Protein AF-A0A1Y6GDW8-F1 (afdb_monomer)

Mean predicted aligned error: 6.27 Å

Structure (mmCIF, N/CA/C/O backbone):
data_AF-A0A1Y6GDW8-F1
#
_entry.id   AF-A0A1Y6GDW8-F1
#
loop_
_atom_site.group_PDB
_atom_site.id
_atom_site.type_symbol
_atom_site.label_atom_id
_atom_site.label_alt_id
_atom_site.label_comp_id
_atom_site.label_asym_id
_atom_site.label_entity_id
_atom_site.label_seq_id
_atom_site.pdbx_PDB_ins_code
_atom_site.Cartn_x
_atom_site.Cartn_y
_atom_site.Cartn_z
_atom_site.occupancy
_atom_site.B_iso_or_equiv
_atom_site.auth_seq_id
_atom_site.auth_comp_id
_atom_site.auth_asym_id
_atom_site.auth_atom_id
_atom_site.pdbx_PDB_model_num
ATOM 1 N N . MET A 1 1 ? -9.510 16.555 24.140 1.00 43.97 1 MET A N 1
ATOM 2 C CA . MET A 1 1 ? -8.801 16.728 22.856 1.00 43.97 1 MET A CA 1
ATOM 3 C C . MET A 1 1 ? -9.171 15.546 21.982 1.00 43.97 1 MET A C 1
ATOM 5 O O . MET A 1 1 ? -8.600 14.472 22.148 1.00 43.97 1 MET A O 1
ATOM 9 N N . GLU A 1 2 ? -10.200 15.688 21.149 1.00 48.94 2 GLU A N 1
ATOM 10 C CA . GLU A 1 2 ? -10.453 14.697 20.103 1.00 48.94 2 GLU A CA 1
ATOM 11 C C . GLU A 1 2 ? -9.253 14.743 19.158 1.00 48.94 2 GLU A C 1
ATOM 13 O O . GLU A 1 2 ? -8.927 15.795 18.617 1.00 48.94 2 GLU A O 1
ATOM 18 N N . LYS A 1 3 ? -8.521 13.632 19.042 1.00 54.16 3 LYS A N 1
ATOM 19 C CA . LYS A 1 3 ? -7.493 13.511 18.009 1.00 54.16 3 LYS A CA 1
ATOM 20 C C . LYS A 1 3 ? -8.222 13.618 16.675 1.00 54.16 3 LYS A C 1
ATOM 22 O O . LYS A 1 3 ? -9.076 12.772 16.408 1.00 54.16 3 LYS A O 1
ATOM 27 N N . GLU A 1 4 ? -7.919 14.644 15.882 1.00 53.75 4 GLU A N 1
ATOM 28 C CA . GLU A 1 4 ? -8.423 14.744 14.514 1.00 53.75 4 GLU A CA 1
ATOM 29 C C . GLU A 1 4 ? -8.136 13.418 13.804 1.00 53.75 4 GLU A C 1
ATOM 31 O O . GLU A 1 4 ? -6.996 12.945 13.754 1.00 53.75 4 GLU A O 1
ATOM 36 N N . LYS A 1 5 ? -9.202 12.757 13.346 1.00 58.22 5 LYS A N 1
ATOM 37 C CA . LYS A 1 5 ? -9.101 11.491 12.625 1.00 58.22 5 LYS A CA 1
ATOM 38 C C . LYS A 1 5 ? -8.481 11.803 11.263 1.00 58.22 5 LYS A C 1
ATOM 40 O O . LYS A 1 5 ? -9.186 12.216 10.348 1.00 58.22 5 LYS A O 1
ATOM 45 N N . ILE A 1 6 ? -7.167 11.643 11.125 1.00 64.56 6 ILE A N 1
ATOM 46 C CA . ILE A 1 6 ? -6.502 11.790 9.827 1.00 64.56 6 ILE A CA 1
ATOM 47 C C . ILE A 1 6 ? -6.964 10.625 8.954 1.00 64.56 6 ILE A C 1
ATOM 49 O O . ILE A 1 6 ? -6.593 9.479 9.205 1.00 64.56 6 ILE A O 1
ATOM 53 N N . GLN A 1 7 ? -7.794 10.910 7.951 1.00 73.44 7 GLN A N 1
ATOM 54 C CA . GLN A 1 7 ? -8.153 9.931 6.933 1.00 73.44 7 GLN A CA 1
ATOM 55 C C . GLN A 1 7 ? -6.913 9.641 6.077 1.00 73.44 7 GLN A C 1
ATOM 57 O O . GLN A 1 7 ? -6.352 10.568 5.478 1.00 73.44 7 GLN A O 1
ATOM 62 N N . PRO A 1 8 ? -6.454 8.382 6.007 1.00 82.75 8 PRO A N 1
ATOM 63 C CA . PRO A 1 8 ? -5.317 8.049 5.167 1.00 82.75 8 PRO A CA 1
ATOM 64 C C . PRO A 1 8 ? -5.636 8.303 3.696 1.00 82.75 8 PRO A C 1
ATOM 66 O O . PRO A 1 8 ? -6.731 8.002 3.219 1.00 82.75 8 PRO A O 1
ATOM 69 N N . HIS A 1 9 ? -4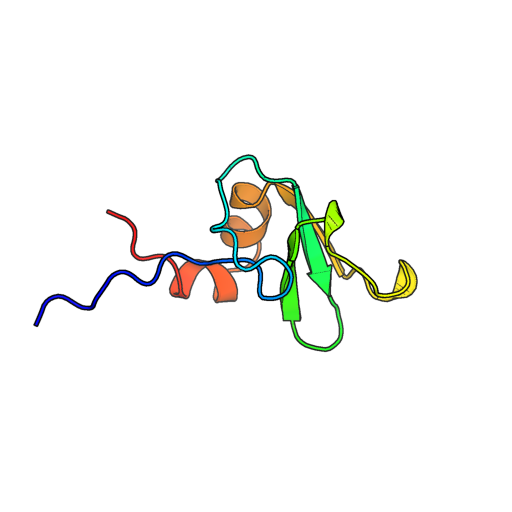.666 8.859 2.986 1.00 87.56 9 HIS A N 1
ATOM 70 C CA . HIS A 1 9 ? -4.795 9.265 1.595 1.00 87.56 9 HIS A CA 1
ATOM 71 C C . HIS A 1 9 ? -3.547 8.873 0.818 1.00 87.56 9 HIS A C 1
ATOM 73 O O . HIS A 1 9 ? -2.465 8.698 1.387 1.00 87.56 9 HIS A O 1
ATOM 79 N N . CYS A 1 10 ? -3.694 8.740 -0.495 1.00 89.44 10 CYS A N 1
ATOM 80 C CA . CYS A 1 10 ? -2.561 8.505 -1.367 1.00 89.44 10 CYS A CA 1
ATOM 81 C C . CYS A 1 10 ? -1.718 9.776 -1.471 1.00 89.44 10 CYS A C 1
ATOM 83 O O . CYS A 1 10 ? -2.223 10.840 -1.812 1.00 89.44 10 CYS A O 1
ATOM 85 N N . MET A 1 11 ? -0.412 9.663 -1.236 1.00 86.44 11 MET A N 1
ATOM 86 C CA . MET A 1 11 ? 0.511 10.804 -1.317 1.00 86.44 11 MET A CA 1
ATOM 87 C C . MET A 1 11 ? 0.682 11.348 -2.745 1.00 86.44 11 MET A C 1
ATOM 89 O O . MET A 1 11 ? 1.168 12.463 -2.918 1.00 86.44 11 MET A O 1
ATOM 93 N N . VAL A 1 12 ? 0.277 10.576 -3.761 1.00 89.50 12 VAL A N 1
ATOM 94 C CA . VAL A 1 12 ? 0.405 10.935 -5.180 1.00 89.50 12 VAL A CA 1
ATOM 95 C C . VAL A 1 12 ? -0.805 11.741 -5.652 1.00 89.50 12 VAL A C 1
ATOM 97 O O . VAL A 1 12 ? -0.658 12.897 -6.037 1.00 89.50 12 VAL A O 1
ATOM 100 N N . CYS A 1 13 ? -2.012 11.167 -5.599 1.00 91.81 13 CYS A N 1
ATOM 101 C CA . CYS A 1 13 ? -3.228 11.856 -6.048 1.00 91.81 13 CYS A CA 1
ATOM 102 C C . CYS A 1 13 ? -3.917 12.682 -4.954 1.00 91.81 13 CYS A C 1
ATOM 104 O O . CYS A 1 13 ? -4.838 13.434 -5.261 1.00 91.81 13 CYS A O 1
ATOM 106 N N . LYS A 1 14 ? -3.487 12.559 -3.689 1.00 89.00 14 LYS A N 1
ATOM 107 C CA . LYS A 1 14 ? -4.086 13.205 -2.505 1.00 89.00 14 LYS A CA 1
ATOM 108 C C . LYS A 1 14 ? -5.531 12.784 -2.216 1.00 89.00 14 LYS A C 1
ATOM 110 O O . LYS A 1 14 ? -6.161 13.348 -1.326 1.00 89.00 14 LYS A O 1
ATOM 115 N N . GLU A 1 15 ? -6.047 11.781 -2.926 1.00 90.69 15 GLU A N 1
ATOM 116 C CA . GLU A 1 15 ? -7.371 11.221 -2.665 1.00 90.69 15 GLU A CA 1
ATOM 117 C C . GLU A 1 15 ? -7.326 10.303 -1.433 1.00 90.69 15 GLU A C 1
ATOM 119 O O . GLU A 1 15 ? -6.361 9.546 -1.261 1.00 90.69 15 GLU A O 1
ATOM 124 N N . PRO A 1 16 ? -8.357 10.341 -0.573 1.00 89.44 16 PRO A N 1
ATOM 125 C CA . PRO A 1 16 ? -8.467 9.417 0.545 1.00 89.44 16 PRO A CA 1
ATOM 126 C C . PRO A 1 16 ? -8.611 7.973 0.060 1.00 89.44 16 PRO A C 1
ATOM 128 O O . PRO A 1 16 ? -9.272 7.718 -0.946 1.00 89.44 16 PRO A O 1
ATOM 131 N N . PHE A 1 17 ? -8.052 7.026 0.812 1.00 89.44 17 PHE A N 1
ATOM 132 C CA . PHE A 1 17 ? -8.245 5.607 0.529 1.00 89.44 17 PHE A CA 1
ATOM 133 C C . PHE A 1 17 ? -9.640 5.144 0.949 1.00 89.44 17 PHE A C 1
ATOM 135 O O . PHE A 1 17 ? -10.094 5.396 2.072 1.00 89.44 17 PHE A O 1
ATOM 142 N N . ARG A 1 18 ? -10.301 4.417 0.053 1.00 90.25 18 ARG A N 1
ATOM 143 C CA . ARG A 1 18 ? -11.511 3.637 0.320 1.00 90.25 18 ARG A CA 1
ATOM 144 C C . ARG A 1 18 ? -11.134 2.186 0.579 1.00 90.25 18 ARG A C 1
ATOM 146 O O . ARG A 1 18 ? -10.072 1.739 0.170 1.00 90.25 18 ARG A O 1
ATOM 153 N N . LYS A 1 19 ? -11.991 1.442 1.278 1.00 89.12 19 LYS A N 1
ATOM 154 C CA . LYS A 1 19 ? -11.718 0.045 1.666 1.00 89.12 19 LYS A CA 1
ATOM 155 C C . LYS A 1 19 ? -11.471 -0.873 0.467 1.00 89.12 19 LYS A C 1
ATOM 157 O O . LYS A 1 19 ? -10.622 -1.753 0.540 1.00 89.12 19 LYS A O 1
ATOM 162 N N . ASP A 1 20 ? -12.210 -0.630 -0.604 1.00 91.75 20 ASP A N 1
ATOM 163 C CA . ASP A 1 20 ? -12.233 -1.356 -1.868 1.00 91.75 20 ASP A CA 1
ATOM 164 C C . ASP A 1 20 ? -11.219 -0.834 -2.895 1.00 91.75 20 ASP A C 1
ATOM 166 O O . ASP A 1 20 ? -11.047 -1.446 -3.949 1.00 91.75 20 ASP A O 1
ATOM 170 N N . ASP A 1 21 ? -10.510 0.260 -2.594 1.00 93.25 21 ASP A N 1
ATOM 171 C CA . ASP A 1 21 ? -9.472 0.770 -3.483 1.00 93.25 21 ASP A CA 1
ATOM 172 C C . ASP A 1 21 ? -8.360 -0.266 -3.641 1.00 93.25 21 ASP A C 1
ATOM 174 O O . ASP A 1 21 ? -7.810 -0.760 -2.655 1.00 93.25 21 ASP A O 1
ATOM 178 N N . ILE A 1 22 ? -7.971 -0.546 -4.884 1.00 95.56 22 ILE A N 1
ATOM 179 C CA . ILE A 1 22 ? -6.786 -1.358 -5.152 1.00 95.56 22 ILE A CA 1
ATOM 180 C C . ILE A 1 22 ? -5.546 -0.507 -4.898 1.00 95.56 22 ILE A C 1
ATOM 182 O O . ILE A 1 22 ? -5.334 0.539 -5.526 1.00 95.56 22 ILE A O 1
ATOM 186 N N . VAL A 1 23 ? -4.714 -0.973 -3.976 1.00 93.62 23 VAL A N 1
ATOM 187 C CA . VAL A 1 23 ? -3.502 -0.290 -3.547 1.00 93.62 23 VAL A CA 1
ATOM 188 C C . VAL A 1 23 ? -2.284 -1.189 -3.677 1.00 93.62 23 VAL A C 1
ATOM 190 O O . VAL A 1 23 ? -2.375 -2.416 -3.666 1.00 93.62 23 VAL A O 1
ATOM 193 N N . GLN A 1 24 ? -1.127 -0.548 -3.767 1.00 93.81 24 GLN A N 1
ATOM 194 C CA . GLN A 1 24 ? 0.176 -1.186 -3.785 1.00 93.81 24 GLN A CA 1
ATOM 195 C C . GLN A 1 24 ? 1.015 -0.661 -2.630 1.00 93.81 24 GLN A C 1
ATOM 197 O O . GLN A 1 24 ? 0.946 0.520 -2.273 1.00 93.81 24 GLN A O 1
ATOM 202 N N . THR A 1 25 ? 1.800 -1.559 -2.042 1.00 90.50 25 THR A N 1
ATOM 203 C CA . THR A 1 25 ? 2.852 -1.197 -1.094 1.00 90.50 25 THR A CA 1
ATOM 204 C C . THR A 1 25 ? 4.205 -1.352 -1.746 1.00 90.50 25 THR A C 1
ATOM 206 O O . THR A 1 25 ? 4.426 -2.316 -2.477 1.00 90.50 25 THR A O 1
ATOM 209 N N . ASP A 1 26 ? 5.118 -0.431 -1.470 1.00 87.19 26 ASP A N 1
ATOM 210 C CA . ASP A 1 26 ? 6.483 -0.518 -1.976 1.00 87.19 26 ASP A CA 1
ATOM 211 C C . ASP A 1 26 ? 7.447 -1.144 -0.946 1.00 87.19 26 ASP A C 1
ATOM 213 O O . ASP A 1 26 ? 7.186 -1.187 0.265 1.00 87.19 26 ASP A O 1
ATOM 217 N N . THR A 1 27 ? 8.575 -1.658 -1.435 1.00 83.25 27 THR A N 1
ATOM 218 C CA . THR A 1 27 ? 9.636 -2.250 -0.605 1.00 83.25 27 THR A CA 1
ATOM 219 C C . THR A 1 27 ? 10.606 -1.225 -0.002 1.00 83.25 27 THR A C 1
ATOM 221 O O . THR A 1 27 ? 11.280 -1.563 0.971 1.00 83.25 27 THR A O 1
ATOM 224 N N . MET A 1 28 ? 10.681 0.005 -0.526 1.00 79.81 28 MET A N 1
ATOM 225 C CA . MET A 1 28 ? 11.711 0.998 -0.179 1.00 79.81 28 MET A CA 1
ATOM 226 C C . MET A 1 28 ? 11.313 1.925 0.980 1.00 79.81 28 MET A C 1
ATOM 228 O O . MET A 1 28 ? 12.030 2.061 1.968 1.00 79.81 28 MET A O 1
ATOM 232 N N . PHE A 1 29 ? 10.169 2.580 0.844 1.00 75.88 29 PHE A N 1
ATOM 233 C CA . PHE A 1 29 ? 9.604 3.601 1.715 1.00 75.88 29 PHE A CA 1
ATOM 234 C C . PHE A 1 29 ? 8.419 3.085 2.527 1.00 75.88 29 PHE A C 1
ATOM 236 O O . PHE A 1 29 ? 7.961 3.775 3.440 1.00 75.88 29 PHE A O 1
ATOM 243 N N . THR A 1 30 ? 7.933 1.872 2.241 1.00 77.25 30 THR A N 1
ATOM 244 C CA . THR A 1 30 ? 6.779 1.266 2.924 1.00 77.25 30 THR A CA 1
ATOM 245 C C . THR A 1 30 ? 5.555 2.183 2.898 1.00 77.25 30 THR A C 1
ATOM 247 O O . THR A 1 30 ? 4.888 2.384 3.912 1.00 77.25 30 THR A O 1
ATOM 250 N N . GLN A 1 31 ? 5.295 2.805 1.751 1.00 83.94 31 GLN A N 1
ATOM 251 C CA . GLN A 1 31 ? 4.123 3.640 1.531 1.00 83.94 31 GLN A CA 1
ATOM 252 C C . GLN A 1 31 ? 3.007 2.804 0.907 1.00 83.94 31 GLN A C 1
ATOM 254 O O . GLN A 1 31 ? 3.258 1.815 0.222 1.00 83.94 31 GLN A O 1
ATOM 259 N N . ILE A 1 32 ? 1.760 3.213 1.151 1.00 89.75 32 ILE A N 1
ATOM 260 C CA . ILE A 1 32 ? 0.602 2.726 0.399 1.00 89.75 32 ILE A CA 1
ATOM 261 C C . ILE A 1 32 ? 0.275 3.770 -0.663 1.00 89.75 32 ILE A C 1
ATOM 263 O O . ILE A 1 32 ? 0.200 4.964 -0.363 1.00 89.75 32 ILE A O 1
ATOM 267 N N . GLN A 1 33 ? 0.049 3.324 -1.892 1.00 91.88 3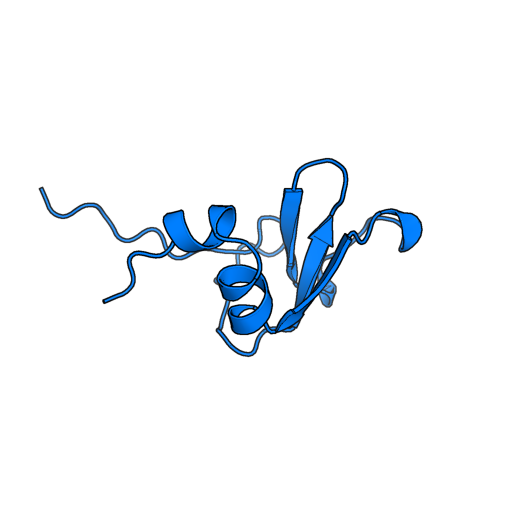3 GLN A N 1
ATOM 268 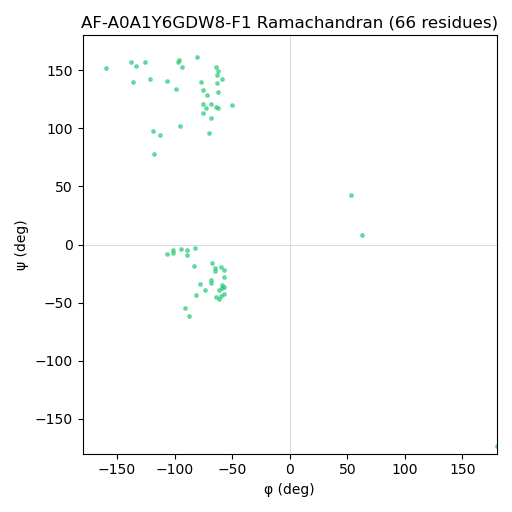C CA . GLN A 1 33 ? -0.404 4.160 -3.000 1.00 91.88 33 GLN A CA 1
ATOM 269 C C . GLN A 1 33 ? -1.540 3.452 -3.730 1.00 91.88 33 GLN A C 1
ATOM 271 O O . GLN A 1 33 ? -1.599 2.225 -3.719 1.00 91.88 33 GLN A O 1
ATOM 276 N N . HIS A 1 34 ? -2.440 4.188 -4.385 1.00 94.44 34 HIS A N 1
ATOM 277 C CA . HIS A 1 34 ? -3.360 3.543 -5.325 1.00 94.44 34 HIS A CA 1
ATOM 278 C C . HIS A 1 34 ? -2.552 2.833 -6.410 1.00 94.44 34 HIS A C 1
ATOM 280 O O . HIS A 1 34 ? -1.553 3.379 -6.872 1.00 94.44 34 HIS A O 1
ATOM 286 N N . ALA A 1 35 ? -3.002 1.664 -6.865 1.00 92.44 35 ALA A N 1
ATOM 287 C CA . ALA A 1 35 ? -2.309 0.932 -7.927 1.00 92.44 35 ALA A CA 1
ATOM 288 C C . ALA A 1 35 ? -2.157 1.780 -9.205 1.00 92.44 35 ALA A C 1
ATOM 290 O O . ALA A 1 35 ? -1.105 1.780 -9.830 1.00 92.44 35 ALA A O 1
A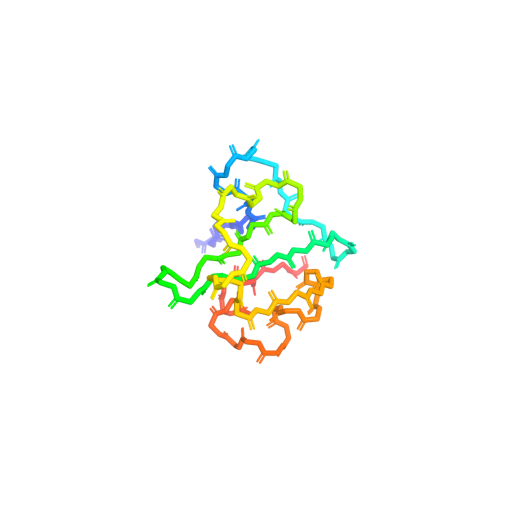TOM 291 N N . LYS A 1 36 ? -3.165 2.607 -9.530 1.00 92.00 36 LYS A N 1
ATOM 292 C CA . LYS A 1 36 ? -3.112 3.576 -10.646 1.00 92.00 36 LYS A CA 1
ATOM 293 C C . LYS A 1 36 ? -2.062 4.686 -10.467 1.00 92.00 36 LYS A C 1
ATOM 295 O O . LYS A 1 36 ? -1.720 5.363 -11.428 1.00 92.00 36 LYS A O 1
ATOM 300 N N . CYS A 1 37 ? -1.626 4.931 -9.234 1.00 92.00 37 CYS A N 1
ATOM 301 C CA . CYS A 1 37 ? -0.703 6.003 -8.869 1.00 92.00 37 CYS A CA 1
ATOM 302 C C . CYS A 1 37 ? 0.733 5.511 -8.672 1.00 92.00 37 CYS A C 1
ATOM 304 O O . CYS A 1 37 ? 1.616 6.333 -8.433 1.00 92.00 37 CYS A O 1
ATOM 306 N N . PHE A 1 38 ? 0.970 4.203 -8.748 1.00 87.62 38 PHE A N 1
ATOM 307 C CA . PHE A 1 38 ? 2.292 3.635 -8.564 1.00 87.62 38 PHE A CA 1
ATOM 308 C C . PHE A 1 38 ? 3.145 3.881 -9.811 1.00 87.62 38 PHE A C 1
ATOM 310 O O . PHE A 1 38 ? 2.853 3.380 -10.892 1.00 87.62 38 PHE A O 1
ATOM 317 N N . ILE A 1 39 ? 4.189 4.697 -9.662 1.00 84.00 39 ILE A N 1
ATOM 318 C CA . ILE A 1 39 ? 5.084 5.098 -10.763 1.00 84.00 39 ILE A CA 1
ATOM 319 C C . ILE A 1 39 ? 6.411 4.331 -10.777 1.00 84.00 39 ILE A C 1
ATOM 321 O O . ILE A 1 39 ? 7.226 4.513 -11.681 1.00 84.00 39 ILE A O 1
ATOM 325 N N . TYR A 1 40 ? 6.668 3.525 -9.746 1.00 81.62 40 TYR A N 1
ATOM 326 C CA . TYR A 1 40 ? 7.884 2.728 -9.661 1.00 81.62 40 TYR A CA 1
ATOM 327 C C . TYR A 1 40 ? 7.752 1.460 -10.505 1.00 81.62 40 TYR A C 1
ATOM 329 O O . TYR A 1 40 ? 6.654 1.032 -10.849 1.00 81.62 40 TYR A O 1
ATOM 337 N N . LYS A 1 41 ? 8.891 0.848 -10.832 1.00 85.81 41 LYS A N 1
ATOM 338 C CA . LYS A 1 41 ? 8.911 -0.448 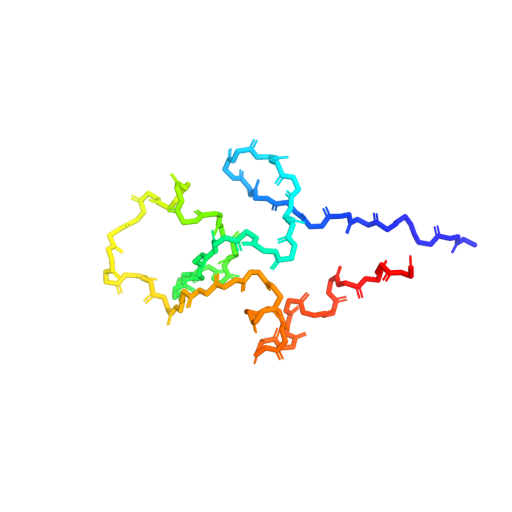-11.514 1.00 85.81 41 LYS A CA 1
ATOM 339 C C . LYS A 1 41 ? 8.258 -1.526 -10.649 1.00 85.81 41 LYS A C 1
ATOM 341 O O . LYS A 1 41 ? 8.413 -1.508 -9.427 1.00 85.81 41 LYS A O 1
ATOM 346 N N . ASP A 1 42 ? 7.642 -2.508 -11.299 1.00 84.62 42 ASP A N 1
ATOM 347 C CA . ASP A 1 42 ? 6.932 -3.609 -10.637 1.00 84.62 42 ASP A CA 1
ATOM 348 C C . ASP A 1 42 ? 7.810 -4.407 -9.662 1.00 84.62 42 ASP A C 1
ATOM 350 O O . ASP A 1 42 ? 7.323 -4.912 -8.656 1.00 84.62 42 ASP A O 1
ATOM 354 N N . GLU A 1 43 ? 9.124 -4.459 -9.899 1.00 87.75 43 GLU A N 1
ATOM 355 C CA . GLU A 1 43 ? 10.107 -5.092 -9.006 1.00 87.75 43 GLU A CA 1
ATOM 356 C C . GLU A 1 43 ? 10.153 -4.478 -7.594 1.00 87.75 43 GLU A C 1
ATOM 358 O O . G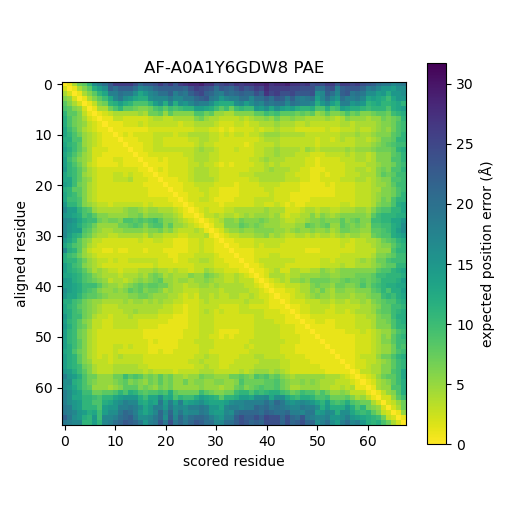LU A 1 43 ? 10.623 -5.112 -6.649 1.00 87.75 43 GLU A O 1
ATOM 363 N N . PHE A 1 44 ? 9.648 -3.252 -7.435 1.00 87.75 44 PHE A N 1
ATOM 364 C CA . PHE A 1 44 ? 9.556 -2.565 -6.148 1.00 87.75 44 PHE A CA 1
ATOM 365 C C . PHE A 1 44 ? 8.200 -2.736 -5.464 1.00 87.75 44 PHE A C 1
ATOM 367 O O . PHE A 1 44 ? 8.040 -2.279 -4.328 1.00 87.75 44 PHE A O 1
ATOM 374 N N . ILE A 1 45 ? 7.236 -3.402 -6.108 1.00 90.19 45 ILE A N 1
ATOM 375 C CA . ILE A 1 45 ? 5.952 -3.738 -5.497 1.00 90.19 45 ILE A CA 1
ATOM 376 C C . ILE A 1 45 ? 6.185 -4.852 -4.481 1.00 90.19 45 ILE A C 1
ATOM 378 O O . ILE A 1 45 ? 6.588 -5.967 -4.804 1.00 90.19 45 ILE A O 1
ATOM 382 N N . LYS A 1 46 ? 5.899 -4.544 -3.220 1.00 91.25 46 LYS A N 1
ATOM 383 C CA . LYS A 1 46 ? 5.944 -5.499 -2.119 1.00 91.25 46 LYS A CA 1
ATOM 384 C C . LYS A 1 46 ? 4.678 -6.343 -2.048 1.00 91.25 46 LYS A C 1
ATOM 386 O O . LYS A 1 46 ? 4.750 -7.535 -1.764 1.00 91.25 46 LYS A O 1
ATOM 391 N N . ASP A 1 47 ? 3.527 -5.700 -2.210 1.00 92.56 47 ASP A N 1
ATOM 392 C CA . ASP A 1 47 ? 2.219 -6.337 -2.093 1.00 92.56 47 ASP A CA 1
ATOM 393 C C . ASP A 1 47 ? 1.149 -5.507 -2.800 1.00 92.56 47 ASP A C 1
ATOM 395 O O . ASP A 1 47 ? 1.272 -4.280 -2.875 1.00 92.56 47 ASP A O 1
ATOM 399 N N . THR A 1 48 ? 0.100 -6.173 -3.279 1.00 93.88 48 THR A N 1
ATOM 400 C CA . THR A 1 48 ? -1.058 -5.559 -3.943 1.00 93.88 48 THR A CA 1
ATOM 401 C C . THR A 1 48 ? -2.336 -6.190 -3.413 1.00 93.88 48 THR A C 1
ATOM 403 O O . THR A 1 48 ? -2.402 -7.403 -3.235 1.00 93.88 48 THR A O 1
ATOM 406 N N . GLY A 1 49 ? -3.364 -5.382 -3.194 1.00 94.38 49 GLY A N 1
ATOM 407 C CA . GLY A 1 49 ? -4.674 -5.863 -2.773 1.00 94.38 49 GLY A CA 1
ATOM 408 C C . GLY A 1 49 ? -5.646 -4.713 -2.597 1.00 94.38 49 GLY A C 1
ATOM 409 O O . GLY A 1 49 ? -5.315 -3.561 -2.894 1.00 94.38 49 GLY A O 1
ATOM 410 N N . THR A 1 50 ? -6.836 -5.011 -2.089 1.00 94.38 50 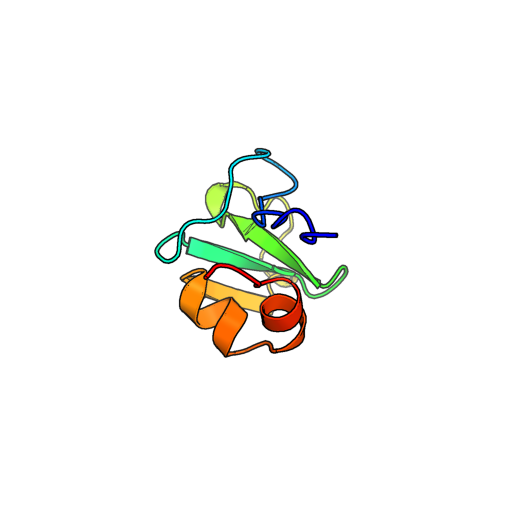THR A N 1
ATOM 411 C CA . THR A 1 50 ? -7.707 -3.948 -1.595 1.00 94.38 50 THR A CA 1
ATOM 412 C C . THR A 1 50 ? -7.054 -3.270 -0.401 1.00 94.38 50 THR A C 1
ATOM 414 O O . THR A 1 50 ? -6.257 -3.850 0.349 1.00 94.38 50 THR A O 1
ATOM 417 N N . TYR A 1 51 ? -7.399 -2.011 -0.206 1.00 90.38 51 TYR A N 1
ATOM 418 C CA . TYR A 1 51 ? -6.879 -1.239 0.894 1.00 90.38 51 TYR A CA 1
ATOM 419 C C . TYR A 1 51 ? -7.163 -1.891 2.252 1.00 90.38 51 TYR A C 1
ATOM 421 O O . TYR A 1 51 ? -6.267 -1.957 3.095 1.00 90.38 51 TYR A O 1
ATOM 429 N N . GLU A 1 52 ? -8.374 -2.422 2.447 1.00 89.88 52 GLU A N 1
ATOM 430 C CA . GLU A 1 52 ? -8.768 -3.130 3.669 1.00 89.88 52 GLU A CA 1
ATOM 431 C C . GLU A 1 52 ? -7.889 -4.360 3.942 1.00 89.88 52 GLU A C 1
ATOM 433 O O . GLU A 1 52 ? -7.406 -4.535 5.065 1.00 89.88 52 GLU A O 1
ATOM 438 N N . GLU A 1 53 ? -7.607 -5.172 2.921 1.00 93.12 53 GLU A N 1
ATOM 439 C CA . GLU A 1 53 ? -6.728 -6.339 3.046 1.00 93.12 53 GLU A CA 1
ATOM 440 C C . GLU A 1 53 ? -5.309 -5.930 3.450 1.00 93.12 53 GLU A C 1
ATOM 442 O O . GLU A 1 53 ? -4.739 -6.491 4.391 1.00 93.12 53 GLU A O 1
ATOM 447 N N . ILE A 1 54 ? -4.751 -4.912 2.788 1.00 91.50 54 ILE A N 1
ATOM 448 C CA . ILE A 1 54 ? -3.386 -4.439 3.040 1.00 91.50 54 ILE A CA 1
ATOM 449 C C . ILE A 1 54 ? -3.248 -3.881 4.460 1.00 91.50 54 ILE A C 1
ATOM 451 O O . ILE A 1 54 ? -2.300 -4.230 5.172 1.00 91.50 54 ILE A O 1
ATOM 455 N N . VAL A 1 55 ? -4.191 -3.059 4.931 1.00 87.62 55 VAL A N 1
ATOM 456 C CA . VAL A 1 55 ? -4.115 -2.520 6.300 1.00 87.62 55 VAL A CA 1
ATOM 457 C C . VAL A 1 55 ? 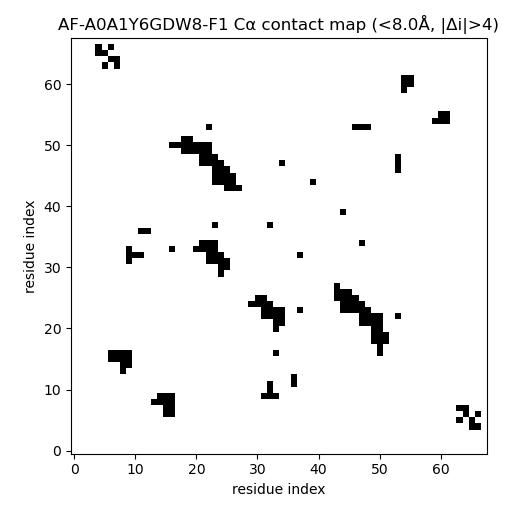-4.329 -3.601 7.358 1.00 87.62 55 VAL A C 1
ATOM 459 O O . VAL A 1 55 ? -3.745 -3.515 8.440 1.00 87.62 55 VAL A O 1
ATOM 462 N N . TYR A 1 56 ? -5.118 -4.640 7.068 1.00 87.44 56 TYR A N 1
ATOM 463 C CA . TYR A 1 56 ? -5.311 -5.760 7.988 1.00 87.44 56 TYR A CA 1
ATOM 464 C C . TYR A 1 56 ? -4.077 -6.670 8.052 1.00 87.44 56 TYR A C 1
ATOM 466 O O . TYR A 1 56 ? -3.684 -7.097 9.140 1.00 87.44 56 TYR A O 1
ATOM 474 N N . LYS A 1 57 ? -3.432 -6.908 6.904 1.00 89.88 57 LYS A N 1
ATOM 475 C CA . LYS A 1 57 ? -2.206 -7.707 6.767 1.00 89.88 57 LYS A CA 1
ATOM 476 C C . LYS A 1 57 ? -0.990 -7.034 7.400 1.00 89.88 57 LYS A C 1
ATOM 478 O O . LYS A 1 57 ? -0.126 -7.715 7.950 1.00 89.88 57 LYS A 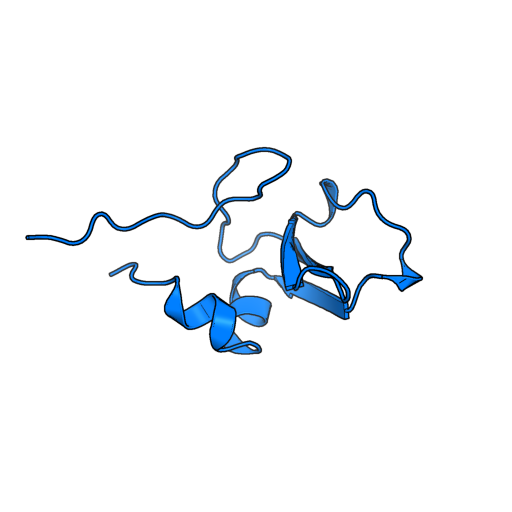O 1
ATOM 483 N N . TYR A 1 58 ? -0.927 -5.702 7.372 1.00 86.56 58 TYR A N 1
ATOM 484 C CA . TYR A 1 58 ? 0.199 -4.932 7.898 1.00 86.56 58 TYR A CA 1
ATOM 485 C C . TYR A 1 58 ? -0.237 -4.003 9.047 1.00 86.56 58 TYR A C 1
ATOM 487 O O . TYR A 1 58 ? -0.640 -2.857 8.819 1.00 86.56 58 TYR A O 1
ATOM 495 N N . PRO A 1 59 ? -0.046 -4.423 10.317 1.00 76.88 59 PRO A N 1
ATOM 496 C CA . PRO A 1 59 ? -0.465 -3.663 11.500 1.00 76.88 59 PRO A CA 1
ATOM 497 C C . PRO A 1 59 ? 0.110 -2.244 11.600 1.00 76.88 59 PRO A C 1
ATOM 499 O O . PRO A 1 59 ? -0.446 -1.400 12.301 1.00 76.88 59 PRO A O 1
ATOM 502 N N . ARG A 1 60 ? 1.230 -1.971 10.913 1.00 75.69 60 ARG A N 1
ATOM 503 C CA . ARG A 1 60 ? 1.830 -0.632 10.837 1.00 75.69 60 ARG A CA 1
ATOM 504 C C . ARG A 1 60 ? 0.886 0.377 10.184 1.00 75.69 60 ARG A C 1
ATOM 506 O O . ARG A 1 60 ? 0.780 1.485 10.691 1.00 75.69 60 ARG A O 1
ATOM 513 N N . TYR A 1 61 ? 0.156 -0.020 9.143 1.00 73.62 61 TYR A N 1
ATOM 514 C CA . TYR A 1 61 ? -0.843 0.842 8.512 1.00 73.62 61 TYR A CA 1
ATOM 515 C C . TYR A 1 61 ? -2.131 0.899 9.333 1.00 73.62 61 TYR A C 1
ATOM 517 O O . TYR A 1 61 ? -2.734 1.961 9.454 1.00 73.62 61 TYR A O 1
ATOM 525 N N . LYS A 1 62 ? -2.497 -0.206 9.997 1.00 65.75 62 LYS A N 1
ATOM 526 C CA . LYS A 1 62 ? -3.655 -0.274 10.902 1.00 65.75 62 LYS A CA 1
ATOM 527 C C . LYS A 1 62 ? -3.581 0.713 12.070 1.00 65.75 62 LYS A C 1
ATOM 529 O O . LYS A 1 62 ? -4.607 1.238 12.477 1.00 65.75 62 LYS A O 1
ATOM 534 N N . LYS A 1 63 ? -2.392 1.001 12.618 1.00 59.03 63 LYS A N 1
ATOM 535 C CA . LYS A 1 63 ? -2.238 1.976 13.721 1.00 59.03 63 LYS A CA 1
ATOM 536 C C . LYS A 1 63 ? -2.588 3.414 13.318 1.00 59.03 63 LYS A C 1
ATOM 538 O O . LYS A 1 63 ? -2.947 4.200 14.189 1.00 59.03 63 LYS A O 1
ATOM 543 N N . SER A 1 64 ? -2.532 3.732 12.026 1.00 56.41 64 SER A N 1
ATOM 544 C CA . SER A 1 64 ? -2.976 5.020 11.480 1.00 56.41 64 SER A CA 1
ATOM 545 C C . SER A 1 64 ? -4.494 5.074 11.242 1.00 56.41 64 SER A C 1
ATOM 547 O O . SER A 1 64 ? -5.013 6.130 10.898 1.00 56.41 64 SER A O 1
ATOM 549 N N . PHE A 1 65 ? -5.220 3.970 11.478 1.00 59.28 65 PHE A N 1
ATOM 550 C CA . PHE A 1 65 ? -6.681 3.905 11.449 1.00 59.28 65 PHE A CA 1
ATOM 551 C C . PHE A 1 65 ? -7.277 4.082 12.840 1.00 59.28 65 PHE A C 1
ATOM 553 O O . PHE A 1 65 ? -7.377 3.139 13.622 1.00 59.28 65 PHE A O 1
ATOM 560 N N . ILE A 1 66 ? -7.775 5.285 13.117 1.00 49.38 66 ILE A N 1
ATOM 561 C CA . ILE A 1 66 ? -8.848 5.480 14.094 1.00 49.38 66 ILE A CA 1
ATOM 562 C C . ILE A 1 66 ? -10.030 6.073 13.331 1.00 49.38 66 ILE A C 1
ATOM 564 O O . ILE A 1 66 ? -10.281 7.273 13.374 1.00 49.38 66 ILE A O 1
ATOM 568 N N . VAL A 1 67 ? -10.760 5.228 12.606 1.00 43.12 67 VAL A N 1
ATOM 569 C CA . VAL A 1 67 ? -12.067 5.589 12.047 1.00 43.12 67 VAL A CA 1
ATOM 570 C C . VAL A 1 67 ? -13.103 4.743 12.781 1.00 43.12 67 VAL A C 1
ATOM 572 O O . VAL A 1 67 ? -13.286 3.568 12.481 1.00 43.12 67 VAL A O 1
ATOM 575 N N . LYS A 1 68 ? -13.667 5.339 13.839 1.00 38.91 68 LYS A N 1
ATOM 576 C CA . LYS A 1 68 ? -14.959 4.953 14.430 1.00 38.91 68 LYS A CA 1
ATOM 577 C C . LYS A 1 68 ? -16.056 5.209 13.414 1.00 38.91 68 LYS A C 1
ATOM 579 O O . LYS A 1 68 ? -15.993 6.348 12.882 1.00 38.91 68 LYS A O 1
#

Sequence (68 aa):
MEKEKIQPHCMVCKEPFRKDDIVQTDTMFTQIQHAKCFIYKDEFIKDTGTYEEIVYKYPRYKKSFIVK

Radius of gyration: 12.02 Å; Cα contacts (8 Å, |Δi|>4): 92; chains: 1; bounding box: 27×24×34 Å

Secondary structure (DSSP, 8-state):
-PPP----B-TTT-PBPPTT-EEEEESSS--EEEGGG--S-GGGEEEEEEHHHHHHH-HHHHTT----

Foldseek 3Di:
DPDPLPQDAAPQPRHGADQQFKWFAFPPPRDIHGPVRDPDDPVRTPDIDGPNVVCVVDVVNVVSDPDD

Nearest PDB structures (foldseek):
  6mlc-assembly1_B  TM=6.074E-01  e=5.496E-02  Homo sapiens
  5yc4-assembly1_A  TM=6.463E-01  e=1.195E+00  Arabidopsis thaliana
  8i0p-assembly1_9  TM=4.785E-01  e=3.573E+00  Homo sapiens
  7dvq-assembly1_9  TM=4.916E-01  e=4.387E+00  Homo sapiens
  8hag-assembly1_K  TM=4.247E-01  e=2.370E+00  Homo sapiens

pLDDT: mean 81.34, std 14.84, range [38.91, 95.56]

Solvent-accessible surface area (backbone atoms only — not comparable to full-atom values): 4193 Å² total; per-residue (Å²): 131,83,74,80,64,64,75,60,48,21,85,77,82,65,48,66,68,49,59,79,39,54,24,30,28,38,68,86,81,69,47,66,30,41,51,93,62,60,84,68,62,73,90,43,54,65,48,76,43,35,37,49,58,50,30,67,76,35,62,79,54,38,73,61,59,70,80,129